Protein AF-A0A6I3SP90-F1 (afdb_monomer_lite)

Organism: Heliobacterium mobile (NCBI:txid28064)

Radius of gyration: 19.75 Å; chains: 1; bounding box: 59×38×41 Å

Secondary structure (DSSP, 8-state):
-HHHHHHHHHHHHHHHHHHHHHHHHHHHHHHHSPBSSHHHHHHHHHHHTT-HHHHHT-EEEEEEEEETTTEEEEEEES-EETTEE--EEEEEE-SS-EEEEEEES--

pLDDT: mean 91.59, std 6.98, range [50.22, 97.31]

Structure (mmCIF, N/CA/C/O backbone):
data_AF-A0A6I3SP90-F1
#
_entry.id   AF-A0A6I3SP90-F1
#
loop_
_atom_site.group_PDB
_atom_site.id
_atom_site.type_symbol
_atom_site.label_atom_id
_atom_site.label_alt_id
_atom_site.label_comp_id
_atom_site.label_asym_id
_atom_site.label_entity_id
_atom_site.label_seq_id
_atom_site.pdbx_PDB_ins_code
_atom_site.Cartn_x
_atom_site.Cartn_y
_atom_site.Cartn_z
_atom_site.occupancy
_atom_site.B_iso_or_equiv
_atom_site.auth_seq_id
_atom_site.auth_comp_id
_atom_site.auth_asym_id
_atom_site.auth_atom_id
_atom_site.pdbx_PDB_model_num
ATOM 1 N N . MET A 1 1 ? -42.411 19.696 23.729 1.00 71.31 1 MET A N 1
ATOM 2 C CA . MET A 1 1 ? -41.222 18.887 24.098 1.00 71.31 1 MET A CA 1
ATOM 3 C C . MET A 1 1 ? -40.835 17.906 22.990 1.00 71.31 1 MET A C 1
ATOM 5 O O . MET A 1 1 ? -39.693 17.936 22.561 1.00 71.31 1 MET A O 1
ATOM 9 N N . MET A 1 2 ? -41.779 17.111 22.472 1.00 77.06 2 MET A N 1
ATOM 10 C CA . MET A 1 2 ? -41.534 16.103 21.423 1.00 77.06 2 MET A CA 1
ATOM 11 C C . MET A 1 2 ? -41.051 16.689 20.074 1.00 77.06 2 MET A C 1
ATOM 13 O O . MET A 1 2 ? -40.053 16.225 19.534 1.00 77.06 2 MET A O 1
ATOM 17 N N . GLU A 1 3 ? -41.664 17.776 19.589 1.00 78.38 3 GLU A N 1
ATOM 18 C CA . GLU A 1 3 ? -41.239 18.500 18.367 1.00 78.38 3 GLU A CA 1
ATOM 19 C C . GLU A 1 3 ? -39.779 18.986 18.418 1.00 78.38 3 GLU A C 1
ATOM 21 O O . GLU A 1 3 ? -39.009 18.831 17.472 1.00 78.38 3 GLU A O 1
ATOM 26 N N . MET A 1 4 ? -39.363 19.514 19.570 1.00 76.62 4 MET A N 1
ATOM 27 C CA . MET A 1 4 ? -38.007 20.025 19.782 1.00 76.62 4 MET A CA 1
ATOM 28 C C . MET A 1 4 ? -36.951 18.908 19.721 1.00 76.62 4 MET A C 1
ATOM 30 O O . MET A 1 4 ? -35.869 19.116 19.174 1.00 76.62 4 MET A O 1
ATOM 34 N N . ILE A 1 5 ? -37.278 17.708 20.213 1.00 83.06 5 ILE A N 1
ATOM 35 C CA . ILE A 1 5 ? -36.404 16.526 20.133 1.00 83.06 5 ILE A CA 1
ATOM 36 C C . ILE A 1 5 ? -36.271 16.058 18.678 1.00 83.06 5 ILE A C 1
ATOM 38 O O . ILE A 1 5 ? -35.160 15.808 18.212 1.00 83.06 5 ILE A O 1
ATOM 42 N N . MET A 1 6 ? -37.375 16.007 17.925 1.00 79.00 6 MET A N 1
ATOM 43 C CA . MET A 1 6 ? -37.353 15.597 16.515 1.00 79.00 6 MET A CA 1
ATOM 44 C C . MET A 1 6 ? -36.507 16.531 15.639 1.00 79.00 6 MET A C 1
ATOM 46 O O . MET A 1 6 ? -35.776 16.063 14.763 1.00 79.00 6 MET A O 1
ATOM 50 N N . ILE A 1 7 ? -36.557 17.843 15.886 1.00 83.94 7 ILE A N 1
ATOM 51 C CA . ILE A 1 7 ? -35.735 18.829 15.168 1.00 83.94 7 ILE A CA 1
ATOM 52 C C . ILE A 1 7 ? -34.247 18.603 15.453 1.00 83.94 7 ILE A C 1
ATOM 54 O O . ILE A 1 7 ? -33.449 18.552 14.516 1.00 83.94 7 ILE A O 1
ATOM 58 N N . GLN A 1 8 ? -33.870 18.411 16.721 1.00 81.38 8 GLN A N 1
ATOM 59 C CA . GLN A 1 8 ? -32.480 18.136 17.095 1.00 81.38 8 GLN A CA 1
ATOM 60 C C . GLN A 1 8 ? -31.971 16.857 16.422 1.00 81.38 8 GLN A C 1
ATOM 62 O O . GLN A 1 8 ? -30.930 16.884 15.769 1.00 81.38 8 GLN A O 1
ATOM 67 N N . VAL A 1 9 ? -32.733 15.761 16.485 1.00 85.12 9 VAL A N 1
ATOM 68 C CA . VAL A 1 9 ? -32.369 14.481 15.851 1.00 85.12 9 VAL A CA 1
ATOM 69 C C . VAL A 1 9 ? -32.150 14.640 14.342 1.00 85.12 9 VAL A C 1
ATOM 71 O O . VAL A 1 9 ? -31.138 14.177 13.817 1.00 85.12 9 VAL A O 1
ATOM 74 N N . ARG A 1 10 ? -33.028 15.364 13.635 1.00 87.25 10 ARG A N 1
ATOM 75 C CA . ARG A 1 10 ? -32.859 15.651 12.198 1.00 87.25 10 ARG A CA 1
ATOM 76 C C . ARG A 1 10 ? -31.573 16.425 11.903 1.00 87.25 10 ARG A C 1
ATOM 78 O O . ARG A 1 10 ? -30.903 16.140 10.911 1.00 87.25 10 ARG A O 1
ATOM 85 N N . VAL A 1 11 ? -31.206 17.386 12.751 1.00 88.25 11 VAL A N 1
ATOM 86 C CA . VAL A 1 11 ? -29.949 18.140 12.617 1.00 88.25 11 VAL A CA 1
ATOM 87 C C . VAL A 1 11 ? -28.734 17.229 12.824 1.00 88.25 11 VAL A C 1
ATOM 89 O O . VAL A 1 11 ? -27.796 17.294 12.028 1.00 88.25 11 VAL A O 1
ATOM 92 N N . TRP A 1 12 ? -28.755 16.348 13.828 1.00 89.25 12 TRP A N 1
ATOM 93 C CA . TRP A 1 12 ? -27.679 15.378 14.071 1.00 89.25 12 TRP A CA 1
ATOM 94 C C . TRP A 1 12 ? -27.493 14.410 12.901 1.00 89.25 12 TRP A C 1
ATOM 96 O O . TRP A 1 12 ? -26.368 14.224 12.440 1.00 89.25 12 TRP A O 1
ATOM 106 N N . ILE A 1 13 ? -28.586 13.868 12.357 1.00 91.06 13 ILE A N 1
ATOM 107 C CA . ILE A 1 13 ? -28.545 12.966 11.196 1.00 91.06 13 ILE A CA 1
ATOM 108 C C . ILE A 1 13 ? -27.933 13.667 9.976 1.00 91.06 13 ILE A C 1
ATOM 110 O O . ILE A 1 13 ? -27.076 13.096 9.300 1.00 91.06 13 ILE A O 1
ATOM 114 N N . ARG A 1 14 ? -28.315 14.923 9.707 1.00 91.88 14 ARG A N 1
ATOM 115 C CA . ARG A 1 14 ? -27.745 15.709 8.598 1.00 91.88 14 ARG A CA 1
ATOM 116 C C . ARG A 1 14 ? -26.246 15.945 8.773 1.00 91.88 14 ARG A C 1
ATOM 118 O O . ARG A 1 14 ? -25.501 15.792 7.810 1.00 91.88 14 ARG A O 1
ATOM 125 N N . LYS A 1 15 ? -25.800 16.281 9.988 1.00 92.00 15 LYS A N 1
ATOM 126 C CA . LYS A 1 15 ? -24.373 16.469 10.297 1.00 92.00 15 LYS A CA 1
ATOM 127 C C . LYS A 1 15 ? -23.583 15.172 10.122 1.00 92.00 15 LYS A C 1
ATOM 129 O O . LYS A 1 15 ? -22.554 15.184 9.458 1.00 92.00 15 LYS A O 1
ATOM 134 N N . LEU A 1 16 ? -24.090 14.055 10.644 1.00 92.19 16 LEU A N 1
ATOM 135 C CA . LEU A 1 16 ? -23.466 12.736 10.489 1.00 92.19 16 LEU A CA 1
ATOM 136 C C . LEU A 1 16 ? -23.348 12.330 9.017 1.00 92.19 16 LEU A C 1
ATOM 138 O O . LEU A 1 16 ? -22.286 11.891 8.584 1.00 92.19 16 LEU A O 1
ATOM 142 N N . SER A 1 17 ? -24.408 12.548 8.237 1.00 92.62 17 SER A N 1
ATOM 143 C CA . SER A 1 17 ? -24.415 12.255 6.799 1.00 92.62 17 SER A CA 1
ATOM 144 C C . SER A 1 17 ? -23.390 13.103 6.043 1.00 92.62 17 SER A C 1
ATOM 146 O O . SER A 1 17 ? -22.673 12.588 5.190 1.00 92.62 17 SER A O 1
ATOM 148 N N . ALA A 1 18 ? -23.275 14.391 6.381 1.00 94.12 18 ALA A N 1
ATOM 149 C CA . ALA A 1 18 ? -22.282 15.280 5.783 1.00 94.12 18 ALA A CA 1
ATOM 150 C C . ALA A 1 18 ? -20.843 14.853 6.118 1.00 94.12 18 ALA A C 1
ATOM 152 O O . ALA A 1 18 ? -19.989 14.843 5.233 1.00 94.12 18 ALA A O 1
ATOM 153 N N . CYS A 1 19 ? -20.575 14.444 7.363 1.00 95.06 19 CYS A N 1
ATOM 154 C CA . CYS A 1 19 ? -19.268 13.908 7.749 1.00 95.06 19 CYS A CA 1
ATOM 155 C C . CYS A 1 19 ? -18.937 12.617 6.990 1.00 95.06 19 CYS A C 1
ATOM 157 O O . CYS A 1 19 ? -17.825 12.470 6.489 1.00 95.06 19 CYS A O 1
ATOM 159 N N . ALA A 1 20 ? -19.901 11.702 6.858 1.00 94.25 20 ALA A N 1
ATOM 160 C CA . ALA A 1 20 ? -19.714 10.469 6.100 1.00 94.25 20 ALA A CA 1
ATOM 161 C C . ALA A 1 20 ? -19.402 10.756 4.622 1.00 94.25 20 ALA A C 1
ATOM 163 O O . ALA A 1 20 ? -18.443 10.211 4.080 1.00 94.25 20 ALA A O 1
ATOM 164 N N . LEU A 1 21 ? -20.154 11.668 3.995 1.00 95.75 21 LEU A N 1
ATOM 165 C CA . LEU A 1 21 ? -19.909 12.095 2.616 1.00 95.75 21 LEU A CA 1
ATOM 166 C C . LEU A 1 21 ? -18.502 12.686 2.451 1.00 95.75 21 LEU A C 1
ATOM 168 O O . LEU A 1 21 ? -17.800 12.358 1.499 1.00 95.75 21 LEU A O 1
ATOM 172 N N . MET A 1 22 ? -18.070 13.523 3.395 1.00 96.19 22 MET A N 1
ATOM 173 C CA . MET A 1 22 ? -16.737 14.122 3.381 1.00 96.19 22 MET A CA 1
ATOM 174 C C . MET A 1 22 ? -15.633 13.064 3.465 1.00 96.19 22 MET A C 1
ATOM 176 O O . MET A 1 22 ? -14.671 13.132 2.706 1.00 96.19 22 MET A O 1
ATOM 180 N N . ILE A 1 23 ? -15.779 12.058 4.331 1.00 93.88 23 ILE A N 1
ATOM 181 C CA . ILE A 1 23 ? -14.815 10.953 4.439 1.00 93.88 23 ILE A CA 1
ATOM 182 C C . ILE A 1 23 ? -14.738 10.176 3.122 1.00 93.88 23 ILE A C 1
ATOM 184 O O . ILE A 1 23 ? -13.640 9.912 2.640 1.00 93.88 23 ILE A O 1
ATOM 188 N N . VAL A 1 24 ? -15.882 9.856 2.508 1.00 94.31 24 VAL A N 1
ATOM 189 C CA . VAL A 1 24 ? -15.922 9.161 1.211 1.00 94.31 24 VAL A CA 1
ATOM 190 C C . VAL A 1 24 ? -15.205 9.972 0.131 1.00 94.31 24 VAL A C 1
ATOM 192 O O . VAL A 1 24 ? -14.410 9.411 -0.620 1.00 94.31 24 VAL A O 1
ATOM 195 N N . LEU A 1 25 ? -15.421 11.289 0.082 1.00 96.00 25 LEU A N 1
ATOM 196 C CA . LEU A 1 25 ? -14.729 12.173 -0.858 1.00 96.00 25 LEU A CA 1
ATOM 197 C C . LEU A 1 25 ? -13.216 12.194 -0.620 1.00 96.00 25 LEU A C 1
ATOM 199 O O . LEU A 1 25 ? -12.454 12.067 -1.574 1.00 96.00 25 LEU A O 1
ATOM 203 N N . LEU A 1 26 ? -12.770 12.304 0.633 1.00 95.12 26 LEU A N 1
ATOM 204 C CA . LEU A 1 26 ? -11.343 12.304 0.970 1.00 95.12 26 LEU A CA 1
ATOM 205 C C . LEU A 1 26 ? -10.668 10.976 0.612 1.00 95.12 26 LEU A C 1
ATOM 207 O O . LEU A 1 26 ? -9.583 10.981 0.035 1.00 95.12 26 LEU A O 1
ATOM 211 N N . VAL A 1 27 ? -11.318 9.845 0.901 1.00 93.25 27 VAL A N 1
ATOM 212 C CA . VAL A 1 27 ? -10.821 8.517 0.513 1.00 93.25 27 VAL A CA 1
ATOM 213 C C . VAL A 1 27 ? -10.788 8.379 -1.008 1.00 93.25 27 VAL A C 1
ATOM 215 O O . VAL A 1 27 ? -9.811 7.860 -1.538 1.00 93.25 27 VAL A O 1
ATOM 218 N N . GLY A 1 28 ? -11.801 8.886 -1.716 1.00 93.75 28 GLY A N 1
ATOM 219 C CA . GLY A 1 28 ? -11.835 8.908 -3.178 1.00 93.75 28 GLY A CA 1
ATOM 220 C C . GLY A 1 28 ? -10.684 9.716 -3.777 1.00 93.75 28 GLY A C 1
ATOM 221 O O . GLY A 1 28 ? -9.956 9.210 -4.627 1.00 93.75 28 GLY A O 1
ATOM 222 N N . ILE A 1 29 ? -10.451 10.934 -3.280 1.00 94.38 29 ILE A N 1
ATOM 223 C CA . ILE A 1 29 ? -9.323 11.774 -3.703 1.00 94.38 29 ILE A CA 1
ATOM 224 C C . ILE A 1 29 ? -8.006 11.040 -3.445 1.00 94.38 29 ILE A C 1
ATOM 226 O O . ILE A 1 29 ? -7.225 10.853 -4.377 1.00 94.38 29 ILE A O 1
ATOM 230 N N . TYR A 1 30 ? -7.800 10.536 -2.226 1.00 93.12 30 TYR A N 1
ATOM 231 C CA . TYR A 1 30 ? -6.600 9.784 -1.857 1.00 93.12 30 TYR A CA 1
ATOM 232 C C . TYR A 1 30 ? -6.380 8.555 -2.753 1.00 93.12 30 TYR A C 1
ATOM 234 O O . TYR A 1 30 ? -5.260 8.301 -3.202 1.00 93.12 30 TYR A O 1
ATOM 242 N N . ALA A 1 31 ? -7.447 7.819 -3.079 1.00 91.12 31 ALA A N 1
ATOM 243 C CA . ALA A 1 31 ? -7.403 6.667 -3.975 1.00 91.12 31 ALA A CA 1
ATOM 244 C C . ALA A 1 31 ? -6.947 7.036 -5.395 1.00 91.12 31 ALA A C 1
ATOM 246 O O . ALA A 1 31 ? -6.288 6.226 -6.045 1.00 91.12 31 ALA A O 1
ATOM 247 N N . THR A 1 32 ? -7.199 8.265 -5.844 1.00 90.81 32 THR A N 1
ATOM 248 C CA . THR A 1 32 ? -6.748 8.770 -7.153 1.00 90.81 32 THR A CA 1
ATOM 249 C C . THR A 1 32 ? -5.387 9.468 -7.122 1.00 90.81 32 THR A C 1
ATOM 251 O O . THR A 1 32 ? -4.730 9.554 -8.152 1.00 90.81 32 THR A O 1
ATOM 254 N N . THR A 1 33 ? -4.916 9.927 -5.957 1.00 92.25 33 THR A N 1
ATOM 255 C CA . THR A 1 33 ? -3.624 10.622 -5.830 1.00 92.25 33 THR A CA 1
ATOM 256 C C . THR A 1 33 ? -2.460 9.710 -6.180 1.00 92.25 33 THR A C 1
ATOM 258 O O . THR A 1 33 ? -2.362 8.601 -5.658 1.00 92.25 33 THR A O 1
ATOM 261 N N . VAL A 1 34 ? -1.544 10.165 -7.023 1.00 92.31 34 VAL A N 1
ATOM 262 C CA . VAL A 1 34 ? -0.429 9.320 -7.444 1.00 92.31 34 VAL A CA 1
ATOM 263 C C . VAL A 1 34 ? 0.603 9.141 -6.329 1.00 92.31 34 VAL A C 1
ATOM 265 O O . VAL A 1 34 ? 0.764 10.009 -5.474 1.00 92.31 34 VAL A O 1
ATOM 268 N N . SER A 1 35 ? 1.284 7.995 -6.308 1.00 96.62 35 SER A N 1
ATOM 269 C CA . SER A 1 35 ? 2.323 7.703 -5.321 1.00 96.62 35 SER A CA 1
ATOM 270 C C . SER A 1 35 ? 3.698 8.083 -5.857 1.00 96.62 35 SER A C 1
ATOM 272 O O . SER A 1 35 ? 4.136 7.578 -6.889 1.00 96.62 35 SER A O 1
ATOM 274 N N . SER A 1 36 ? 4.395 8.958 -5.136 1.00 94.44 36 SER A N 1
ATOM 275 C CA . SER A 1 36 ? 5.704 9.477 -5.547 1.00 94.44 36 SER A CA 1
ATOM 276 C C . SER A 1 36 ? 6.833 8.467 -5.331 1.00 94.44 36 SER A C 1
ATOM 278 O O . SER A 1 36 ? 7.870 8.534 -5.987 1.00 94.44 36 SER A O 1
ATOM 280 N N . SER A 1 37 ? 6.619 7.495 -4.439 1.00 96.31 37 SER A N 1
ATOM 281 C CA . SER A 1 37 ? 7.584 6.446 -4.120 1.00 96.31 37 SER A CA 1
ATOM 282 C C . SER A 1 37 ? 6.943 5.053 -4.071 1.00 96.31 37 SER A C 1
ATOM 284 O O . SER A 1 37 ? 5.742 4.931 -3.796 1.00 96.31 37 SER A O 1
ATOM 286 N N . PRO A 1 38 ? 7.741 3.977 -4.231 1.00 95.94 38 PRO A N 1
ATOM 287 C CA . PRO A 1 38 ? 7.262 2.606 -4.057 1.00 95.94 38 PRO A CA 1
ATOM 288 C C . PRO A 1 38 ? 6.627 2.379 -2.678 1.00 95.94 38 PRO A C 1
ATOM 290 O O . PRO A 1 38 ? 5.599 1.717 -2.546 1.00 95.94 38 PRO A O 1
ATOM 293 N N . LYS A 1 39 ? 7.215 2.984 -1.635 1.00 96.75 39 LYS A N 1
ATOM 294 C CA . LYS A 1 39 ? 6.722 2.873 -0.256 1.00 96.75 39 LYS A CA 1
ATOM 295 C C . LYS A 1 39 ? 5.329 3.476 -0.107 1.00 96.75 39 LYS A C 1
ATOM 297 O O . LYS A 1 39 ? 4.480 2.880 0.549 1.00 96.75 39 LYS A O 1
ATOM 302 N N . GLU A 1 40 ? 5.082 4.635 -0.711 1.00 96.31 40 GLU A N 1
ATOM 303 C CA . GLU A 1 40 ? 3.755 5.258 -0.707 1.00 96.31 40 GLU A CA 1
ATOM 304 C C . GLU A 1 40 ? 2.729 4.410 -1.451 1.00 96.31 40 GLU A C 1
ATOM 306 O O . GLU A 1 40 ? 1.632 4.217 -0.932 1.00 96.31 40 GLU A O 1
ATOM 311 N N . ALA A 1 41 ? 3.095 3.850 -2.606 1.00 97.25 41 ALA A N 1
ATOM 312 C CA . ALA A 1 41 ? 2.210 2.993 -3.391 1.00 97.25 41 ALA A CA 1
ATOM 313 C C . ALA A 1 41 ? 1.783 1.743 -2.604 1.00 97.25 41 ALA A C 1
ATOM 315 O O . ALA A 1 41 ? 0.594 1.423 -2.551 1.00 97.25 41 ALA A O 1
ATOM 316 N N . ILE A 1 42 ? 2.727 1.082 -1.924 1.00 97.31 42 ILE A N 1
ATOM 317 C CA . ILE A 1 42 ? 2.451 -0.084 -1.069 1.00 97.31 42 ILE A CA 1
ATOM 318 C C . ILE A 1 42 ? 1.556 0.308 0.111 1.00 97.31 42 ILE A C 1
ATOM 320 O O . ILE A 1 42 ? 0.528 -0.327 0.346 1.00 97.31 42 ILE A O 1
ATOM 324 N N . LYS A 1 43 ? 1.897 1.376 0.846 1.00 97.12 43 LYS A N 1
ATOM 325 C CA . LYS A 1 43 ? 1.089 1.834 1.990 1.00 97.12 43 LYS A CA 1
ATOM 326 C C . LYS A 1 43 ? -0.329 2.200 1.569 1.00 97.12 43 LYS A C 1
ATOM 328 O O . LYS A 1 43 ? -1.284 1.812 2.238 1.00 97.12 43 LYS A O 1
ATOM 333 N N . LYS A 1 44 ? -0.468 2.901 0.445 1.00 96.56 44 LYS A N 1
ATOM 334 C CA . LYS A 1 44 ? -1.756 3.266 -0.139 1.00 96.56 44 LYS A CA 1
ATOM 335 C C . LYS A 1 44 ? -2.563 2.030 -0.529 1.00 96.56 44 LYS A C 1
ATOM 337 O O . LYS A 1 44 ? -3.740 1.963 -0.191 1.00 96.56 44 LYS A O 1
ATOM 342 N N . TYR A 1 45 ? -1.948 1.041 -1.177 1.00 95.75 45 TYR A N 1
ATOM 343 C CA . TYR A 1 45 ? -2.606 -0.224 -1.512 1.00 95.75 45 TYR A CA 1
ATOM 344 C C . TYR A 1 45 ? -3.176 -0.908 -0.261 1.00 95.75 45 TYR A C 1
ATOM 346 O O . TYR A 1 45 ? -4.366 -1.218 -0.208 1.00 95.75 45 TYR A O 1
ATOM 354 N N . VAL A 1 46 ? -2.354 -1.068 0.781 1.00 96.00 46 VAL A N 1
ATOM 355 C CA . VAL A 1 46 ? -2.760 -1.702 2.047 1.00 96.00 46 VAL A CA 1
ATOM 356 C C . VAL A 1 46 ? -3.862 -0.899 2.749 1.00 96.00 46 VAL A C 1
ATOM 358 O O . VAL A 1 46 ? -4.837 -1.470 3.242 1.00 96.00 46 VAL A O 1
ATOM 361 N N . PHE A 1 47 ? -3.757 0.431 2.749 1.00 95.81 47 PHE A N 1
ATOM 362 C CA . PHE A 1 47 ? -4.776 1.325 3.299 1.00 95.81 47 PHE A CA 1
ATOM 363 C C . PHE A 1 47 ? -6.123 1.156 2.584 1.00 95.81 47 PHE A C 1
ATOM 365 O O . PHE A 1 47 ? -7.150 0.984 3.237 1.00 95.81 47 PHE A O 1
ATOM 372 N N . LEU A 1 48 ? -6.127 1.158 1.247 1.00 94.88 48 LEU A N 1
ATOM 373 C CA . LEU A 1 48 ? -7.344 1.049 0.434 1.00 94.88 48 LEU A CA 1
ATOM 374 C C . LEU A 1 48 ? -7.997 -0.337 0.511 1.00 94.88 48 LEU A C 1
ATOM 376 O O . LEU A 1 48 ? -9.195 -0.458 0.276 1.00 94.88 48 LEU A O 1
ATOM 380 N N . LYS A 1 49 ? -7.244 -1.366 0.909 1.00 93.50 49 LYS A N 1
ATOM 381 C CA . LYS A 1 49 ? -7.772 -2.693 1.263 1.00 93.50 49 LYS A CA 1
ATOM 382 C C . LYS A 1 49 ? -8.425 -2.744 2.653 1.00 93.50 49 LYS A C 1
ATOM 384 O O . LYS A 1 49 ? -8.882 -3.801 3.069 1.00 93.50 49 LYS A O 1
ATOM 389 N N . GLY A 1 50 ? -8.480 -1.624 3.378 1.00 92.88 50 GLY A N 1
ATOM 390 C CA . GLY A 1 50 ? -9.093 -1.525 4.706 1.00 92.88 50 GLY A CA 1
ATOM 391 C C . GLY A 1 50 ? -8.147 -1.854 5.863 1.00 92.88 50 GLY A C 1
ATOM 392 O O . GLY A 1 50 ? -8.568 -1.881 7.019 1.00 92.88 50 GLY A O 1
ATOM 393 N N . HIS A 1 51 ? -6.856 -2.065 5.593 1.00 93.25 51 HIS A N 1
ATOM 394 C CA . HIS A 1 51 ? -5.858 -2.420 6.604 1.00 93.25 51 HIS A CA 1
ATOM 395 C C . HIS A 1 51 ? -5.106 -1.184 7.122 1.00 93.25 51 HIS A C 1
ATOM 397 O O . HIS A 1 51 ? -3.876 -1.116 7.105 1.00 93.25 51 HIS A O 1
ATOM 403 N N . PHE A 1 52 ? -5.860 -0.198 7.616 1.00 92.38 52 PHE A N 1
ATOM 404 C CA . PHE A 1 52 ? -5.362 1.129 8.003 1.00 92.38 52 PHE A CA 1
ATOM 405 C C . PHE A 1 52 ? -4.160 1.092 8.960 1.00 92.38 52 PHE A C 1
ATOM 407 O O . PHE A 1 52 ? -3.149 1.746 8.716 1.00 92.38 52 PHE A O 1
ATOM 414 N N . PHE A 1 53 ? -4.242 0.297 10.031 1.00 93.62 53 PHE A N 1
ATOM 415 C CA . PHE A 1 53 ? -3.171 0.204 11.030 1.00 93.62 53 PHE A CA 1
ATOM 416 C C . PHE A 1 53 ? -1.930 -0.526 10.514 1.00 93.62 53 PHE A C 1
ATOM 418 O O . PHE A 1 53 ? -0.815 -0.204 10.919 1.00 93.62 53 PHE A O 1
ATOM 425 N N . GLN A 1 54 ? -2.111 -1.492 9.613 1.00 95.12 54 GLN A N 1
ATOM 426 C CA . GLN A 1 54 ? -0.996 -2.243 9.041 1.00 95.12 54 GLN A CA 1
ATOM 427 C C . GLN A 1 54 ? -0.207 -1.354 8.079 1.00 95.12 54 GLN A C 1
ATOM 429 O O . GLN A 1 54 ? 1.011 -1.302 8.183 1.00 95.12 54 GLN A O 1
ATOM 434 N N . ALA A 1 55 ? -0.891 -0.550 7.252 1.00 95.06 55 ALA A N 1
ATOM 435 C CA . ALA A 1 55 ? -0.264 0.411 6.338 1.00 95.06 55 ALA A CA 1
ATOM 436 C C . ALA A 1 55 ? 0.717 1.380 7.034 1.00 95.06 55 ALA A C 1
ATOM 438 O O . ALA A 1 55 ? 1.708 1.803 6.438 1.00 95.06 55 ALA A O 1
ATOM 439 N N . MET A 1 56 ? 0.470 1.719 8.303 1.00 94.00 56 MET A N 1
ATOM 440 C CA . MET A 1 56 ? 1.337 2.615 9.077 1.00 94.00 56 MET A CA 1
ATOM 441 C C . MET A 1 56 ? 2.586 1.925 9.637 1.00 94.00 56 MET A C 1
ATOM 443 O O . MET A 1 56 ? 3.579 2.601 9.892 1.00 94.00 56 MET A O 1
ATOM 447 N N . ASN A 1 57 ? 2.560 0.598 9.781 1.00 94.94 57 ASN A N 1
ATOM 448 C CA . ASN A 1 57 ? 3.589 -0.197 10.456 1.00 94.94 57 ASN A CA 1
ATOM 449 C C . ASN A 1 57 ? 4.294 -1.192 9.515 1.00 94.94 57 ASN A C 1
ATOM 451 O O . ASN A 1 57 ? 4.801 -2.217 9.965 1.00 94.94 57 ASN A O 1
ATOM 455 N N . LEU A 1 58 ? 4.312 -0.911 8.209 1.00 95.62 58 LEU A N 1
ATOM 456 C CA . LEU A 1 58 ? 4.979 -1.771 7.231 1.00 95.62 58 LEU A CA 1
ATOM 457 C C . LEU A 1 58 ? 6.495 -1.578 7.246 1.00 95.62 58 LEU A C 1
ATOM 459 O O . LEU A 1 58 ? 6.987 -0.449 7.148 1.00 95.62 58 LEU A O 1
ATOM 463 N N . THR A 1 59 ? 7.217 -2.694 7.223 1.00 96.81 59 THR A N 1
ATOM 464 C CA . THR A 1 59 ? 8.628 -2.727 6.824 1.00 96.81 59 THR A CA 1
ATOM 465 C C . THR A 1 59 ? 8.689 -3.074 5.344 1.00 96.81 59 THR A C 1
ATOM 467 O O . THR A 1 59 ? 8.123 -4.083 4.935 1.00 96.81 59 THR A O 1
ATOM 470 N N . ILE A 1 60 ? 9.335 -2.224 4.543 1.00 97.31 60 ILE A N 1
ATOM 471 C CA . ILE A 1 60 ? 9.374 -2.340 3.080 1.00 97.31 60 ILE A CA 1
ATOM 472 C C . ILE A 1 60 ? 10.832 -2.346 2.630 1.00 97.31 60 ILE A C 1
ATOM 474 O O . ILE A 1 60 ? 11.539 -1.349 2.811 1.00 97.31 60 ILE A O 1
ATOM 478 N N . GLU A 1 61 ? 11.244 -3.446 2.012 1.00 96.88 61 GLU A N 1
ATOM 479 C CA . GLU A 1 61 ? 12.595 -3.696 1.517 1.00 96.88 61 GLU A CA 1
ATOM 480 C C . GLU A 1 61 ? 12.551 -3.920 0.001 1.00 96.88 61 GLU A C 1
ATOM 482 O O . GLU A 1 61 ? 11.719 -4.667 -0.512 1.00 96.88 61 GLU A O 1
ATOM 487 N N . SER A 1 62 ? 13.428 -3.232 -0.729 1.00 96.06 62 SER A N 1
ATOM 488 C CA . SER A 1 62 ? 13.601 -3.459 -2.166 1.00 96.06 62 SER A CA 1
ATOM 489 C C . SER A 1 62 ? 14.415 -4.724 -2.385 1.00 96.06 62 SER A C 1
ATOM 491 O O . SER A 1 62 ? 15.393 -4.947 -1.675 1.00 96.06 62 SER A O 1
ATOM 493 N N . THR A 1 63 ? 14.059 -5.504 -3.398 1.00 94.31 63 THR A N 1
ATOM 494 C CA . THR A 1 63 ? 14.890 -6.619 -3.867 1.00 94.31 63 THR A CA 1
ATOM 495 C C . THR A 1 63 ? 15.673 -6.219 -5.120 1.00 94.31 63 THR A C 1
ATOM 497 O O . THR A 1 63 ? 15.536 -5.094 -5.605 1.00 94.31 63 THR A O 1
ATOM 500 N N . GLU A 1 64 ? 16.493 -7.130 -5.639 1.00 94.81 64 GLU A N 1
ATOM 501 C CA . GLU A 1 64 ? 17.140 -7.004 -6.954 1.00 94.81 64 GLU A CA 1
ATOM 502 C C . GLU A 1 64 ? 16.287 -7.611 -8.086 1.00 94.81 64 GLU A C 1
ATOM 504 O O . GLU A 1 64 ? 16.661 -7.542 -9.254 1.00 94.81 64 GLU A O 1
ATOM 509 N N . ILE A 1 65 ? 15.136 -8.210 -7.755 1.00 93.00 65 ILE A N 1
ATOM 510 C CA . ILE A 1 65 ? 14.268 -8.887 -8.718 1.00 93.00 65 ILE A CA 1
ATOM 511 C C . ILE A 1 65 ? 13.405 -7.848 -9.431 1.00 93.00 65 ILE A C 1
ATOM 513 O O . ILE A 1 65 ? 12.585 -7.164 -8.814 1.00 93.00 65 ILE A O 1
ATOM 517 N N . ASN A 1 66 ? 13.550 -7.788 -10.751 1.00 93.44 66 ASN A N 1
ATOM 518 C CA . ASN A 1 66 ? 12.678 -7.031 -11.635 1.00 93.44 66 ASN A CA 1
ATOM 519 C C . ASN A 1 66 ? 12.090 -7.982 -12.680 1.00 93.44 66 ASN A C 1
ATOM 521 O O . ASN A 1 66 ? 12.821 -8.558 -13.482 1.00 93.44 66 ASN A O 1
ATOM 525 N N . ASP A 1 67 ? 10.778 -8.170 -12.629 1.00 89.62 67 ASP A N 1
ATOM 526 C CA . ASP A 1 67 ? 10.033 -9.018 -13.552 1.00 89.62 67 ASP A CA 1
ATOM 527 C C . ASP A 1 67 ? 9.484 -8.157 -14.698 1.00 89.62 67 ASP A C 1
ATOM 529 O O . ASP A 1 67 ? 8.846 -7.132 -14.456 1.00 89.62 67 ASP A O 1
ATOM 533 N N . AS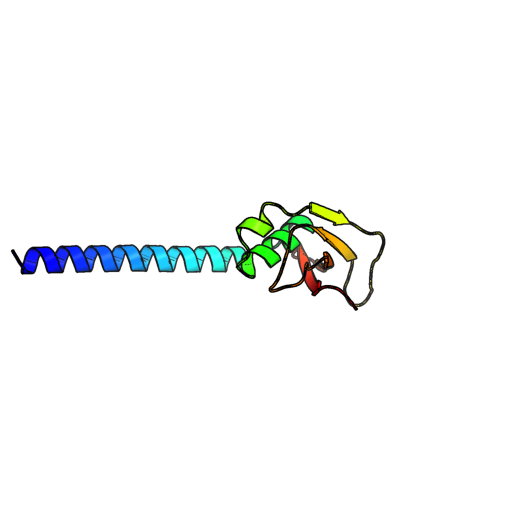P A 1 68 ? 9.698 -8.549 -15.953 1.00 89.19 68 ASP A N 1
ATOM 534 C CA . ASP A 1 68 ? 9.250 -7.750 -17.105 1.00 89.19 68 ASP A CA 1
ATOM 535 C C . ASP A 1 68 ? 7.719 -7.552 -17.126 1.00 89.19 68 ASP A C 1
ATOM 537 O O . ASP A 1 68 ? 7.193 -6.507 -17.542 1.00 89.19 68 ASP A O 1
ATOM 541 N N . TYR A 1 69 ? 6.973 -8.540 -16.626 1.00 8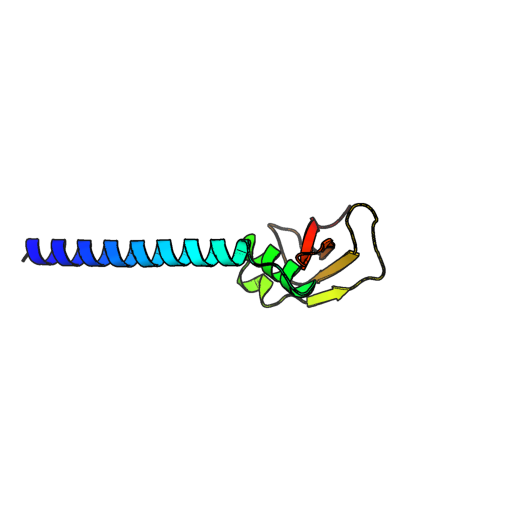9.88 69 TYR A N 1
ATOM 542 C CA . TYR A 1 69 ? 5.520 -8.518 -16.575 1.00 89.88 69 TYR A CA 1
ATOM 543 C C . TYR A 1 69 ? 4.994 -7.814 -15.321 1.00 89.88 69 TYR A C 1
ATOM 545 O O . TYR A 1 69 ? 4.132 -6.938 -15.440 1.00 89.88 69 TYR A O 1
ATOM 553 N N . TYR A 1 70 ? 5.524 -8.119 -14.138 1.00 91.12 70 TYR A N 1
ATOM 554 C CA . TYR A 1 70 ? 5.011 -7.614 -12.859 1.00 91.12 70 TYR A CA 1
ATOM 555 C C . TYR A 1 70 ? 5.727 -6.356 -12.344 1.00 91.12 70 TYR A C 1
ATOM 557 O O . TYR A 1 70 ? 5.127 -5.571 -11.611 1.00 91.12 70 TYR A O 1
ATOM 565 N N . GLY A 1 71 ? 6.952 -6.096 -12.788 1.00 93.94 71 GLY A N 1
ATOM 566 C CA . GLY A 1 71 ? 7.796 -4.983 -12.363 1.00 93.94 71 GLY A CA 1
ATOM 567 C C . GLY A 1 71 ? 8.731 -5.338 -11.207 1.00 93.94 71 GLY A C 1
ATOM 568 O O . GLY A 1 71 ? 9.051 -6.502 -10.961 1.00 93.94 71 GLY A O 1
ATOM 569 N N . HIS A 1 72 ? 9.164 -4.310 -10.483 1.00 96.38 72 HIS A N 1
ATOM 570 C CA . HIS A 1 72 ? 10.164 -4.427 -9.428 1.00 96.38 72 HIS A CA 1
ATOM 571 C C . HIS A 1 72 ? 9.564 -5.042 -8.165 1.00 96.38 72 HIS A C 1
ATOM 573 O O . HIS A 1 72 ? 8.528 -4.574 -7.679 1.00 96.38 72 HIS A O 1
ATOM 579 N N . GLN A 1 73 ? 10.214 -6.069 -7.618 1.00 96.31 73 GLN A N 1
ATOM 580 C CA . GLN A 1 73 ? 9.739 -6.780 -6.436 1.00 96.31 73 GLN A CA 1
ATOM 581 C C . GLN A 1 73 ? 10.225 -6.115 -5.138 1.00 96.31 73 GLN A C 1
ATOM 583 O O . GLN A 1 73 ? 11.397 -5.765 -4.964 1.00 96.31 73 GLN A O 1
ATOM 588 N N . PHE A 1 74 ? 9.310 -6.021 -4.180 1.00 96.50 74 PHE A N 1
ATOM 589 C CA . PHE A 1 74 ? 9.536 -5.586 -2.811 1.00 96.50 74 PHE A CA 1
ATOM 590 C C . PHE A 1 74 ? 9.097 -6.670 -1.830 1.00 96.50 74 PHE A C 1
ATOM 592 O O . PHE A 1 74 ? 8.064 -7.318 -2.023 1.00 96.50 74 PHE A O 1
ATOM 599 N N . ILE A 1 75 ? 9.866 -6.814 -0.753 1.00 95.62 75 ILE A N 1
ATOM 600 C CA . ILE A 1 75 ? 9.508 -7.611 0.418 1.00 95.62 75 ILE A CA 1
ATOM 601 C C . ILE A 1 75 ? 8.848 -6.677 1.430 1.00 95.62 75 ILE A C 1
ATOM 603 O O . ILE A 1 75 ? 9.416 -5.658 1.831 1.00 95.62 75 ILE A O 1
ATOM 607 N N . VAL A 1 76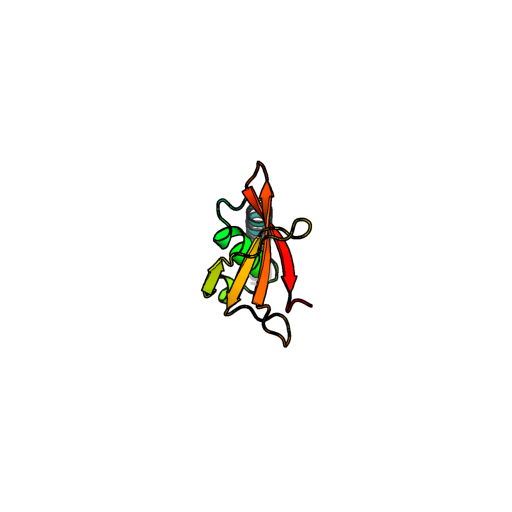 ? 7.637 -7.027 1.846 1.00 96.00 76 VAL A N 1
ATOM 608 C CA . VAL A 1 76 ? 6.820 -6.257 2.779 1.00 96.00 76 VAL A CA 1
ATOM 609 C C . VAL A 1 76 ? 6.491 -7.125 3.982 1.00 96.00 76 VAL A C 1
ATOM 611 O O . VAL A 1 76 ? 6.000 -8.238 3.842 1.00 96.00 76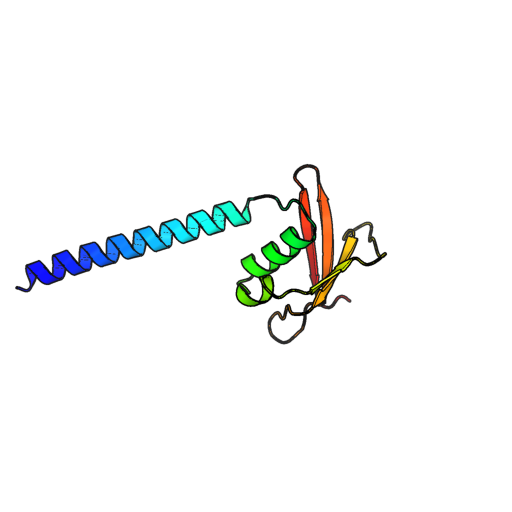 VAL A O 1
ATOM 614 N N . ARG A 1 77 ? 6.754 -6.616 5.184 1.00 95.06 77 ARG A N 1
ATOM 615 C CA . ARG A 1 77 ? 6.408 -7.291 6.443 1.00 95.06 77 ARG A CA 1
ATOM 616 C C . ARG A 1 77 ? 5.390 -6.478 7.219 1.00 95.06 77 ARG A C 1
ATOM 618 O O . ARG A 1 77 ? 5.417 -5.245 7.181 1.00 95.06 77 ARG A O 1
ATOM 625 N N . GLY A 1 78 ? 4.519 -7.176 7.945 1.00 92.88 78 GLY A N 1
ATOM 626 C CA . GLY A 1 78 ? 3.472 -6.553 8.758 1.00 92.88 78 GLY A CA 1
ATOM 627 C C . GLY A 1 78 ? 2.144 -6.327 8.031 1.00 92.88 78 GLY A C 1
ATOM 628 O O . GLY A 1 78 ? 1.249 -5.709 8.608 1.00 92.88 78 GLY A O 1
ATOM 629 N N . TYR A 1 79 ? 1.987 -6.848 6.806 1.00 93.94 79 TYR A N 1
ATOM 630 C CA . TYR A 1 79 ? 0.710 -6.872 6.090 1.00 93.94 79 TYR A CA 1
ATOM 631 C C . TYR A 1 79 ? 0.136 -8.293 6.025 1.00 93.94 79 TYR A C 1
ATOM 633 O O . TYR A 1 79 ? 0.701 -9.189 5.404 1.00 93.94 79 TYR A O 1
ATOM 641 N N . ARG A 1 80 ? -1.021 -8.500 6.655 1.00 91.44 80 ARG A N 1
ATOM 642 C CA . ARG A 1 80 ? -1.762 -9.761 6.663 1.00 91.44 80 ARG A CA 1
ATOM 643 C C . ARG A 1 80 ? -3.144 -9.547 6.071 1.00 91.44 80 ARG A C 1
ATOM 645 O O . ARG A 1 80 ? -3.957 -8.811 6.636 1.00 91.44 80 ARG A O 1
ATOM 652 N N . GLU A 1 81 ? -3.419 -10.268 4.993 1.00 85.69 81 GLU A N 1
ATOM 653 C CA . GLU A 1 81 ? -4.736 -10.336 4.373 1.00 85.69 81 GLU A CA 1
ATOM 654 C C . GLU A 1 81 ? -5.360 -11.697 4.710 1.00 85.69 81 GLU A C 1
ATOM 656 O O . GLU A 1 81 ? -4.798 -12.764 4.452 1.00 85.69 81 GLU A O 1
ATOM 661 N N . SER A 1 82 ? -6.527 -11.672 5.355 1.00 82.38 82 SER A N 1
ATOM 662 C CA . SER A 1 82 ? -7.190 -12.870 5.887 1.00 82.38 82 SER A CA 1
ATOM 663 C C . SER A 1 82 ? -6.305 -13.677 6.858 1.00 82.38 82 SER A C 1
ATOM 665 O O . SER A 1 82 ? -6.129 -13.279 8.011 1.00 82.38 82 SER A O 1
ATOM 667 N N . LYS A 1 83 ? -5.768 -14.825 6.423 1.00 81.31 83 LYS A N 1
ATOM 668 C CA . LYS A 1 83 ? -4.971 -15.753 7.245 1.00 81.31 83 LYS A CA 1
ATOM 669 C C . LYS A 1 83 ? -3.498 -15.823 6.832 1.00 81.31 83 LYS A C 1
ATOM 671 O O . LYS A 1 83 ? -2.735 -16.502 7.513 1.00 81.31 83 LYS A O 1
ATOM 676 N N . SER A 1 84 ? -3.101 -15.113 5.778 1.00 85.12 84 SER A N 1
ATOM 677 C CA . SER A 1 84 ? -1.759 -15.203 5.200 1.00 85.12 84 SER A CA 1
ATOM 678 C C . SER A 1 84 ? -1.063 -13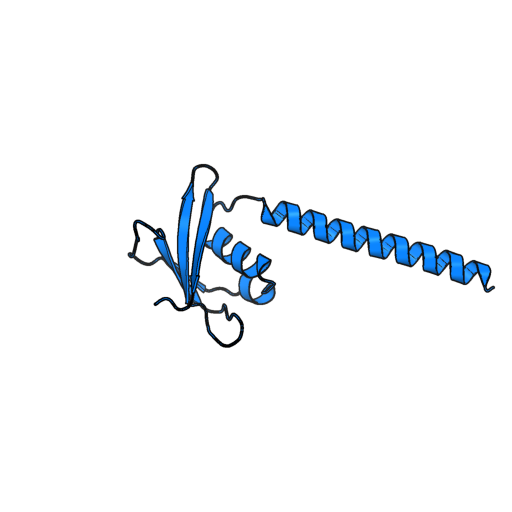.851 5.242 1.00 85.12 84 SER A C 1
ATOM 680 O O . SER A 1 84 ? -1.683 -12.808 5.023 1.00 85.12 84 SER A O 1
ATOM 682 N N . GLU A 1 85 ? 0.229 -13.861 5.558 1.00 88.38 85 GLU A N 1
ATOM 683 C CA . GLU A 1 85 ? 1.057 -12.670 5.395 1.00 88.38 85 GLU A CA 1
ATOM 684 C C . GLU A 1 85 ? 1.335 -12.469 3.906 1.00 88.38 85 GLU A C 1
ATOM 686 O O . GLU A 1 85 ? 1.745 -13.399 3.213 1.00 88.38 85 GLU A O 1
ATOM 691 N N . ILE A 1 86 ? 1.058 -11.267 3.411 1.00 87.75 86 ILE A N 1
ATOM 692 C CA . ILE A 1 86 ? 1.315 -10.884 2.029 1.00 87.75 86 ILE A CA 1
ATOM 693 C C . ILE A 1 86 ? 2.684 -10.223 2.011 1.00 87.75 86 ILE A C 1
ATOM 695 O O . ILE A 1 86 ? 2.848 -9.100 2.490 1.00 87.75 86 ILE A O 1
ATOM 699 N N . ILE A 1 87 ? 3.661 -10.960 1.493 1.00 91.69 87 ILE A N 1
ATOM 700 C CA . ILE A 1 87 ? 5.075 -10.617 1.638 1.00 91.69 87 ILE A CA 1
ATOM 701 C C . ILE A 1 87 ? 5.625 -9.996 0.356 1.00 91.69 87 ILE A C 1
ATOM 703 O O . ILE A 1 87 ? 6.498 -9.137 0.427 1.00 91.69 87 ILE A O 1
ATOM 707 N N . PHE A 1 88 ? 5.107 -10.381 -0.811 1.00 94.81 88 PHE A N 1
ATOM 708 C CA . PHE A 1 88 ? 5.630 -9.913 -2.089 1.00 94.81 88 PHE A CA 1
ATOM 709 C C . PHE A 1 88 ? 4.716 -8.879 -2.722 1.00 94.81 88 PHE A C 1
ATOM 711 O O . PHE A 1 88 ? 3.514 -9.095 -2.889 1.00 94.81 88 PHE A O 1
ATOM 718 N N . PHE A 1 89 ? 5.324 -7.764 -3.106 1.00 96.50 89 PHE A N 1
ATOM 719 C CA . PHE A 1 89 ? 4.688 -6.691 -3.850 1.00 96.50 89 PHE A CA 1
ATOM 720 C C . PHE A 1 89 ? 5.480 -6.417 -5.117 1.00 96.50 89 PHE A C 1
ATOM 722 O O . PHE A 1 89 ? 6.692 -6.238 -5.060 1.00 96.50 89 PHE A O 1
ATOM 729 N N . TYR A 1 90 ? 4.786 -6.330 -6.243 1.00 96.38 90 TYR A N 1
ATOM 730 C CA . TYR A 1 90 ? 5.372 -5.993 -7.532 1.00 96.38 90 TYR A CA 1
ATOM 731 C C . TYR A 1 90 ? 4.850 -4.644 -7.988 1.00 96.38 90 TYR A C 1
ATOM 733 O O . TYR A 1 90 ? 3.636 -4.410 -8.014 1.00 96.38 90 TYR A O 1
ATOM 741 N N . LEU A 1 91 ? 5.772 -3.737 -8.290 1.00 97.00 91 LEU A N 1
ATOM 742 C CA . LEU A 1 91 ? 5.460 -2.355 -8.602 1.00 97.00 91 LEU A CA 1
A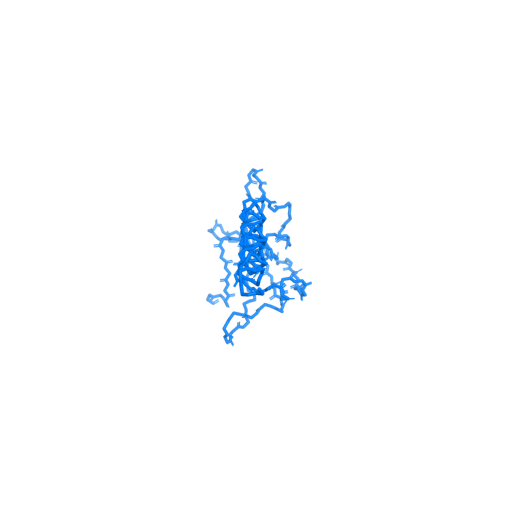TOM 743 C C . LEU A 1 91 ? 6.034 -1.948 -9.950 1.00 97.00 91 LEU A C 1
ATOM 745 O O . LEU A 1 91 ? 7.151 -2.310 -10.314 1.00 97.00 91 LEU A O 1
ATOM 749 N N . LYS A 1 92 ? 5.286 -1.096 -10.647 1.00 96.12 92 LYS A N 1
ATOM 750 C CA . LYS A 1 92 ? 5.762 -0.385 -11.830 1.00 96.12 92 LYS A CA 1
ATOM 751 C C . LYS A 1 92 ? 5.711 1.113 -11.591 1.00 96.12 92 LYS A C 1
ATOM 753 O O . LYS A 1 92 ? 4.923 1.610 -10.784 1.00 96.12 92 LYS A O 1
ATOM 758 N N . GLN A 1 93 ? 6.561 1.815 -12.326 1.00 94.81 93 GLN A N 1
ATOM 759 C CA . GLN A 1 93 ? 6.548 3.263 -12.410 1.00 94.81 93 GLN A CA 1
ATOM 760 C C . GLN A 1 93 ? 6.057 3.664 -13.801 1.00 94.81 93 GLN A C 1
ATOM 762 O O . GLN A 1 93 ? 6.549 3.156 -14.808 1.00 94.81 93 GLN A O 1
ATOM 767 N N . ASN A 1 94 ? 5.070 4.552 -13.860 1.00 91.69 94 ASN A N 1
ATOM 768 C CA . ASN A 1 94 ? 4.675 5.245 -15.082 1.00 91.69 94 ASN A CA 1
ATOM 769 C C . ASN A 1 94 ? 4.981 6.749 -14.954 1.00 91.69 94 ASN A C 1
ATOM 771 O O . ASN A 1 94 ? 5.633 7.179 -14.002 1.00 91.69 94 ASN A O 1
ATOM 775 N N . VAL A 1 95 ? 4.527 7.540 -15.931 1.00 91.31 95 VAL A N 1
ATOM 776 C CA . VAL A 1 95 ? 4.718 9.002 -15.947 1.00 91.31 95 VAL A CA 1
ATOM 777 C C . VAL A 1 95 ? 4.105 9.666 -14.713 1.00 91.31 95 VAL A C 1
ATOM 779 O O . VAL A 1 95 ? 4.654 10.637 -14.200 1.00 91.31 95 VAL A O 1
ATOM 782 N N . ASP A 1 96 ? 2.999 9.119 -14.219 1.00 89.25 96 ASP A N 1
ATOM 783 C CA . ASP A 1 96 ? 2.268 9.677 -13.090 1.00 89.25 96 ASP A CA 1
ATOM 784 C C . ASP A 1 96 ? 2.936 9.306 -11.754 1.00 89.25 96 ASP A C 1
ATOM 786 O O . ASP A 1 96 ? 2.954 10.111 -10.822 1.00 89.25 96 ASP A O 1
ATOM 790 N N . GLY A 1 97 ? 3.493 8.095 -11.643 1.00 94.56 97 GLY A N 1
ATOM 791 C CA . GLY A 1 97 ? 4.262 7.629 -10.491 1.00 94.56 97 GLY A CA 1
ATOM 792 C C . GLY A 1 97 ? 4.205 6.115 -10.283 1.00 94.56 97 GLY A C 1
ATOM 793 O O . GLY A 1 97 ? 4.117 5.328 -11.226 1.00 94.56 97 GLY A O 1
ATOM 794 N N . TRP A 1 98 ? 4.319 5.692 -9.028 1.00 97.00 98 TRP A N 1
ATOM 795 C CA . TRP A 1 98 ? 4.396 4.282 -8.648 1.00 97.00 98 TRP A CA 1
ATOM 796 C C . TRP A 1 98 ? 3.015 3.682 -8.403 1.00 97.00 98 TRP A C 1
ATOM 798 O O . TRP A 1 98 ? 2.155 4.298 -7.773 1.00 97.00 98 TRP A O 1
ATOM 808 N N . TYR A 1 99 ? 2.818 2.441 -8.839 1.00 95.81 99 TYR A N 1
ATOM 809 C CA . TYR A 1 99 ? 1.600 1.685 -8.564 1.00 95.81 99 TYR A CA 1
ATOM 810 C C . TYR A 1 99 ? 1.894 0.196 -8.362 1.00 95.81 99 TYR A C 1
ATOM 812 O O . TYR A 1 99 ? 2.855 -0.350 -8.906 1.00 95.81 99 TYR A O 1
ATOM 820 N N . VAL A 1 100 ? 1.056 -0.453 -7.550 1.00 96.06 100 VAL A N 1
ATOM 821 C CA . VAL A 1 100 ? 1.119 -1.897 -7.292 1.00 96.06 100 VAL A CA 1
ATOM 822 C C . VAL A 1 100 ? 0.448 -2.632 -8.447 1.00 96.06 100 VAL A C 1
ATOM 824 O O . VAL A 1 100 ? -0.733 -2.417 -8.712 1.00 96.06 100 VAL A O 1
ATOM 827 N N . VAL A 1 101 ? 1.204 -3.497 -9.120 1.00 95.25 101 VAL A N 1
ATOM 828 C CA . VAL A 1 101 ? 0.704 -4.390 -10.174 1.00 95.25 101 VAL A CA 1
ATOM 829 C C . VAL A 1 101 ? 0.118 -5.652 -9.556 1.00 95.25 101 VAL A C 1
ATOM 831 O O . VAL A 1 101 ? -0.961 -6.093 -9.941 1.00 95.25 101 VAL A O 1
ATOM 834 N N . SER A 1 102 ? 0.828 -6.230 -8.586 1.00 93.81 102 SER A N 1
ATOM 835 C CA . SER A 1 102 ? 0.421 -7.456 -7.905 1.00 93.81 102 SER A CA 1
ATOM 836 C C . SER A 1 102 ? 0.930 -7.472 -6.468 1.00 93.81 102 SER A C 1
ATOM 838 O O . SER A 1 102 ? 2.003 -6.944 -6.171 1.00 93.81 102 SER A O 1
ATOM 840 N N . ALA A 1 103 ? 0.152 -8.082 -5.579 1.00 93.81 103 ALA A N 1
ATOM 841 C CA . ALA A 1 103 ? 0.532 -8.352 -4.203 1.00 93.81 103 ALA A CA 1
ATOM 842 C C . ALA A 1 103 ? 0.053 -9.754 -3.833 1.00 93.81 103 ALA A C 1
ATOM 844 O O . ALA A 1 103 ? -1.087 -10.121 -4.123 1.00 93.81 103 ALA A O 1
ATOM 845 N N . GLY A 1 104 ? 0.913 -10.538 -3.197 1.00 90.12 104 GLY A N 1
ATOM 846 C CA . GLY A 1 104 ? 0.569 -11.903 -2.837 1.00 90.12 104 GLY A CA 1
ATOM 847 C C . GLY A 1 104 ? 1.588 -12.575 -1.934 1.00 90.12 104 GLY A C 1
ATOM 848 O O . GLY A 1 104 ? 2.587 -11.995 -1.505 1.00 90.12 104 GLY A O 1
ATOM 849 N N . THR A 1 105 ? 1.328 -13.848 -1.677 1.00 82.69 105 THR A N 1
ATOM 850 C CA . THR A 1 105 ? 2.308 -14.783 -1.116 1.00 82.69 105 THR A CA 1
ATOM 851 C C . THR A 1 105 ? 3.327 -15.251 -2.163 1.00 82.69 105 THR A C 1
ATOM 853 O O . THR A 1 105 ? 4.271 -15.934 -1.789 1.00 82.69 105 THR A O 1
ATOM 856 N N . GLY A 1 106 ? 3.135 -14.855 -3.434 1.00 66.56 106 GLY A N 1
ATOM 857 C CA . GLY A 1 106 ? 3.787 -15.394 -4.635 1.00 66.56 106 GLY A CA 1
ATOM 858 C C . GLY A 1 106 ? 2.943 -16.505 -5.289 1.00 66.56 106 GLY A C 1
ATOM 859 O O . GLY A 1 106 ? 1.888 -16.858 -4.748 1.00 66.56 106 GLY A O 1
ATOM 860 N N . PRO A 1 107 ? 3.349 -17.074 -6.437 1.00 50.22 107 PRO A N 1
ATOM 861 C CA . PRO A 1 107 ? 3.756 -18.475 -6.408 1.00 50.22 107 PRO A CA 1
ATOM 862 C C . PRO A 1 107 ? 4.880 -18.694 -5.383 1.00 50.22 107 PRO A C 1
ATOM 864 O O . PRO A 1 107 ? 5.798 -17.844 -5.323 1.00 50.22 107 PRO A O 1
#

Foldseek 3Di:
DVVVVVVVVVVVVVVVVVVVVVVVVVLVVLLPQADADQLRQVLNVLVNVVNPVQSVVKDKAWDPDADPVQGGWIAIPSRDDDHDRFGIWGWDADPRGIHTSDIGPDD

Sequence (107 aa):
MMEMIMIQVRVWIRKLSACALMIVLLVGIYATTVSSSPKEAIKKYVFLKGHFFQAMNLTIESTEINDDYYGHQFIVRGYRESKSEIIFFYLKQNVDGWYVVSAGTGP

InterPro domains:
  IPR059919 YjcN [PF27204] (14-104)